Protein AF-A0A9Q1E6F0-F1 (afdb_monomer_lite)

Foldseek 3Di:
DDDDDPDDDDPDPDDDDDDPDPDDDDPDDPPPDPVVVVVVVVVVVVVCVVPVPDDPVVVCVVCLVPDEDEDAPQEPVDDCVVVVVCCVSCVPHNHDDNPHNQYPPCVVPPVVVVVVVVVVVVVVVVVVD

Organism: Synaphobranchus kaupii (NCBI:txid118154)

Radius of gyration: 24.61 Å; chains: 1; bounding box: 57×52×58 Å

Secondary structure (DSSP, 8-state):
------------------------------TT-TTHHHHHHHHHHHHHHHH--S--HHHHHHTTTT--B---TT-SSS-HHHHHHHHHH-TTS-B--S-S---TTHHHH-HHHHHHHHHHHHHHHHHH-

pLDDT: mean 71.69, std 20.22, range [27.94, 95.69]

Sequence (129 aa):
MAAFRVLVLPLVTGLRTPTVNQGGPSVALPVWNPWRPPANAMYMGSQEMVQVLGRDDSTIRQNLDKLIFYYGATDQWCPVQYYHDIKGDFPTGTSGSAGRGIGHAFVLDAGREVAAMVTEWIRDDVENA

InterPro domains:
  IPR019363 Lipid droplet-associated hydrolase [PF10230] (39-107)
  IPR019363 Lipid droplet-associated hydrolase [PTHR13390] (39-128)

Structure (mmCIF, N/CA/C/O backbone):
data_AF-A0A9Q1E6F0-F1
#
_entry.id   AF-A0A9Q1E6F0-F1
#
loop_
_atom_site.group_PDB
_atom_site.id
_atom_site.type_symbol
_atom_site.label_atom_id
_atom_site.label_alt_id
_atom_site.label_comp_id
_atom_site.label_asym_id
_atom_site.label_entity_id
_atom_site.label_seq_id
_atom_site.pdbx_PDB_ins_code
_atom_site.Cartn_x
_atom_site.Cartn_y
_atom_site.Cartn_z
_atom_site.occupancy
_atom_site.B_iso_or_equiv
_atom_site.auth_seq_id
_atom_site.auth_comp_id
_atom_site.auth_asym_id
_atom_site.auth_atom_id
_atom_site.pdbx_PDB_model_num
ATOM 1 N N . MET A 1 1 ? 38.497 35.598 -15.162 1.00 33.53 1 MET A N 1
ATOM 2 C CA . MET A 1 1 ? 39.173 34.622 -16.044 1.00 33.53 1 MET A CA 1
ATOM 3 C C . MET A 1 1 ? 38.410 33.303 -15.986 1.00 33.53 1 MET A C 1
ATOM 5 O O . MET A 1 1 ? 38.120 32.884 -14.879 1.00 33.53 1 MET A O 1
ATOM 9 N N . ALA A 1 2 ? 38.076 32.754 -17.167 1.00 30.52 2 ALA A N 1
ATOM 10 C CA . ALA A 1 2 ? 37.676 31.372 -17.521 1.00 30.52 2 ALA A CA 1
ATOM 11 C C . ALA A 1 2 ? 36.617 30.669 -16.631 1.00 30.52 2 ALA A C 1
ATOM 13 O O . ALA A 1 2 ? 36.883 30.372 -15.480 1.00 30.52 2 ALA A O 1
ATOM 14 N N . ALA A 1 3 ? 35.382 30.355 -17.044 1.00 36.03 3 ALA A N 1
ATOM 15 C CA . ALA A 1 3 ? 34.884 29.750 -18.288 1.00 36.03 3 ALA A CA 1
ATOM 16 C C . ALA A 1 3 ? 35.615 28.450 -18.670 1.00 36.03 3 ALA A C 1
ATOM 18 O O . ALA A 1 3 ? 36.435 28.442 -19.582 1.00 36.03 3 ALA A O 1
ATOM 19 N N . PHE A 1 4 ? 35.297 27.343 -17.989 1.00 27.94 4 PHE A N 1
ATOM 20 C CA . PHE A 1 4 ? 35.698 26.002 -18.423 1.00 27.94 4 PHE A CA 1
ATOM 21 C C . PHE A 1 4 ? 34.559 25.370 -19.234 1.00 27.94 4 PHE A C 1
ATOM 23 O O . PHE A 1 4 ? 33.671 24.699 -18.716 1.00 27.94 4 PHE A O 1
ATOM 30 N N . ARG A 1 5 ? 34.561 25.659 -20.539 1.00 33.91 5 ARG A N 1
ATOM 31 C CA . ARG A 1 5 ? 33.820 24.900 -21.550 1.00 33.91 5 ARG A CA 1
ATOM 32 C C . ARG A 1 5 ? 34.571 23.589 -21.779 1.00 33.91 5 ARG A C 1
ATOM 34 O O . ARG A 1 5 ? 35.649 23.608 -22.364 1.00 33.91 5 ARG A O 1
ATOM 41 N N . VAL A 1 6 ? 33.996 22.462 -21.367 1.00 35.31 6 VAL A N 1
ATOM 42 C CA . VAL A 1 6 ? 34.395 21.155 -21.904 1.00 35.31 6 VAL A CA 1
ATOM 43 C C . VAL A 1 6 ? 33.819 21.070 -23.315 1.00 35.31 6 VAL A C 1
ATOM 45 O O . VAL A 1 6 ? 32.620 20.905 -23.524 1.00 35.31 6 VAL A O 1
ATOM 48 N N . LEU A 1 7 ? 34.695 21.312 -24.282 1.00 31.56 7 LEU A N 1
ATOM 49 C CA . LEU A 1 7 ? 34.436 21.254 -25.708 1.00 31.56 7 LEU A CA 1
ATOM 50 C C . LEU A 1 7 ? 34.536 19.789 -26.154 1.00 31.56 7 LEU A C 1
ATOM 52 O O . LEU A 1 7 ? 35.628 19.293 -26.408 1.00 31.56 7 LEU A O 1
ATOM 56 N N . VAL A 1 8 ? 33.402 19.101 -26.261 1.00 33.88 8 VAL A N 1
ATOM 57 C CA . VAL A 1 8 ? 33.300 17.886 -27.081 1.00 33.88 8 VAL A CA 1
ATOM 58 C C . VAL A 1 8 ? 32.574 18.300 -28.354 1.00 33.88 8 VAL A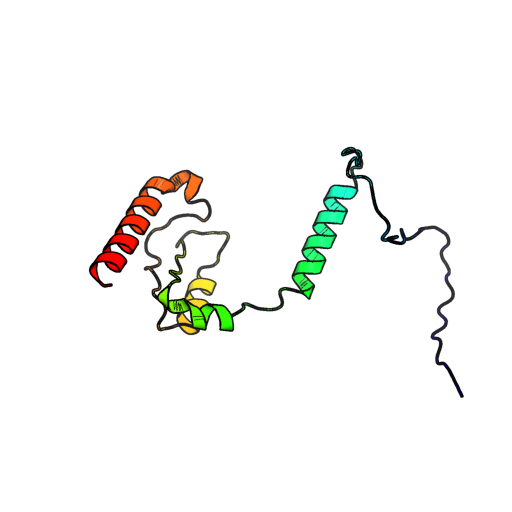 C 1
ATOM 60 O O . VAL A 1 8 ? 31.357 18.475 -28.362 1.00 33.88 8 VAL A O 1
ATOM 63 N N . LEU A 1 9 ? 33.343 18.565 -29.414 1.00 33.09 9 LEU A N 1
ATOM 64 C CA . LEU A 1 9 ? 32.784 18.800 -30.744 1.00 33.09 9 LEU A CA 1
ATOM 65 C C . LEU A 1 9 ? 32.164 17.495 -31.280 1.00 33.09 9 LEU A C 1
ATOM 67 O O . LEU A 1 9 ? 32.718 16.419 -31.046 1.00 33.09 9 LEU A O 1
ATOM 71 N N . PRO A 1 10 ? 31.037 17.574 -32.005 1.00 37.06 10 PRO A N 1
ATOM 72 C CA . PRO A 1 10 ? 30.266 16.412 -32.404 1.00 37.06 10 PRO A CA 1
ATOM 73 C C . PRO A 1 10 ? 30.831 15.816 -33.696 1.00 37.06 10 PRO A C 1
ATOM 75 O O . PRO A 1 10 ? 30.888 16.483 -34.727 1.00 37.06 10 PRO A O 1
ATOM 78 N N . LEU A 1 11 ? 31.183 14.533 -33.667 1.00 38.06 11 LEU A N 1
ATOM 79 C CA . LEU A 1 11 ? 31.268 13.712 -34.868 1.00 38.06 11 LEU A CA 1
ATOM 80 C C . LEU A 1 11 ? 30.208 12.624 -34.736 1.00 38.06 11 LEU A C 1
ATOM 82 O O . LEU A 1 11 ? 30.390 11.669 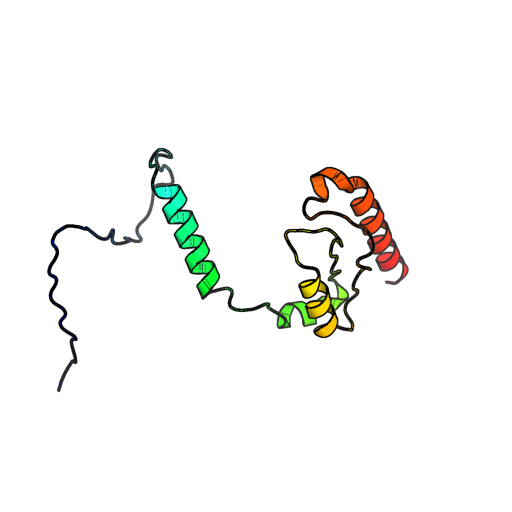-33.993 1.00 38.06 11 LEU A O 1
ATOM 86 N N . VAL A 1 12 ? 29.074 12.868 -35.389 1.00 42.00 12 VAL A N 1
ATOM 87 C CA . VAL A 1 12 ? 28.143 11.926 -36.033 1.00 42.00 12 VAL A CA 1
ATOM 88 C C . VAL A 1 12 ? 26.897 12.755 -36.347 1.00 42.00 12 VAL A C 1
ATOM 90 O O . VAL A 1 12 ? 26.015 13.009 -35.529 1.00 42.00 12 VAL A O 1
ATOM 93 N N . THR A 1 13 ? 26.881 13.259 -37.572 1.00 42.97 13 THR A N 1
ATOM 94 C CA . THR A 1 13 ? 25.700 13.755 -38.269 1.00 42.97 13 THR A CA 1
ATOM 95 C C . THR A 1 13 ? 24.667 12.632 -38.351 1.00 42.97 13 THR A C 1
ATOM 97 O O . THR A 1 13 ? 24.941 11.628 -39.003 1.00 42.97 13 THR A O 1
ATOM 100 N N . GLY A 1 14 ? 23.489 12.780 -37.729 1.00 39.12 14 GLY A N 1
ATOM 101 C CA . GLY A 1 14 ? 22.382 11.866 -38.046 1.00 39.12 14 GLY A CA 1
ATOM 102 C C . GLY A 1 14 ? 21.217 11.680 -37.075 1.00 39.12 14 GLY A C 1
ATOM 103 O O . GLY A 1 14 ? 20.269 11.016 -37.470 1.00 39.12 14 GLY A O 1
ATOM 104 N N . LEU A 1 15 ? 21.200 12.245 -35.864 1.00 36.31 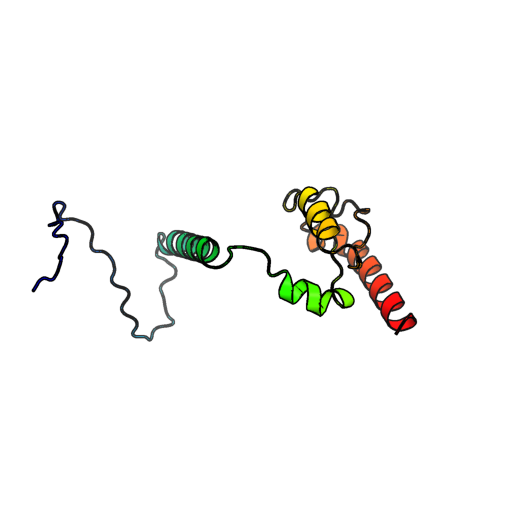15 LEU A N 1
ATOM 105 C CA . LEU A 1 15 ? 20.001 12.184 -35.013 1.00 36.31 15 LEU A CA 1
ATOM 106 C C . LEU A 1 15 ? 19.655 13.563 -34.456 1.00 36.31 15 LEU A C 1
ATOM 108 O O . LEU A 1 15 ? 20.269 14.051 -33.512 1.00 36.31 15 LEU A O 1
ATOM 112 N N . ARG A 1 16 ? 18.636 14.191 -35.053 1.00 37.81 16 ARG A N 1
ATOM 113 C CA . ARG A 1 16 ? 17.914 15.298 -34.421 1.00 37.81 16 ARG A CA 1
ATOM 114 C C . ARG A 1 16 ? 17.324 14.781 -33.110 1.00 37.81 16 ARG A C 1
ATOM 116 O O . ARG A 1 16 ? 16.379 13.998 -33.123 1.00 37.81 16 ARG A O 1
ATOM 123 N N . THR A 1 17 ? 17.862 15.242 -31.991 1.00 36.47 17 THR A N 1
ATOM 124 C CA . THR A 1 17 ? 17.165 15.223 -30.708 1.00 36.47 17 THR A CA 1
ATOM 125 C C . THR A 1 17 ? 15.908 16.091 -30.836 1.00 36.47 17 THR A C 1
ATOM 127 O O . THR A 1 17 ? 16.000 17.228 -31.310 1.00 36.47 17 THR A O 1
ATOM 130 N N . PRO A 1 18 ? 14.709 15.603 -30.475 1.00 40.47 18 PRO A N 1
ATOM 131 C CA . PRO A 1 18 ? 13.557 16.479 -30.405 1.00 40.47 18 PRO A CA 1
ATOM 132 C C . PRO A 1 18 ? 13.721 17.361 -29.165 1.00 40.47 18 PRO A C 1
ATOM 134 O O . PRO A 1 18 ? 13.615 16.905 -28.030 1.00 40.47 18 PRO A O 1
ATOM 137 N N . THR A 1 19 ? 14.001 18.642 -29.387 1.00 39.88 19 THR A N 1
ATOM 138 C CA . THR A 1 19 ? 13.807 19.688 -28.385 1.00 39.88 19 THR A CA 1
ATOM 139 C C . THR A 1 19 ? 12.334 19.704 -27.979 1.00 39.88 19 THR A C 1
ATOM 141 O O . THR A 1 19 ? 11.470 19.996 -28.810 1.00 39.88 19 THR A O 1
ATOM 144 N N . VAL A 1 20 ? 12.038 19.396 -26.715 1.00 41.41 20 VAL A N 1
ATOM 145 C CA . VAL A 1 20 ? 10.733 19.679 -26.103 1.00 41.41 20 VAL A CA 1
ATOM 146 C C . VAL A 1 20 ? 10.576 21.199 -26.057 1.00 41.41 20 VAL A C 1
ATOM 148 O O . VAL A 1 20 ? 11.207 21.873 -25.248 1.00 41.41 20 VAL A O 1
ATOM 151 N N . ASN A 1 21 ? 9.772 21.744 -26.968 1.00 39.56 21 ASN A N 1
ATOM 152 C CA . ASN A 1 21 ? 9.303 23.122 -26.900 1.00 39.56 21 ASN A CA 1
ATOM 153 C C . ASN A 1 21 ? 7.976 23.123 -26.126 1.00 39.56 21 ASN A C 1
ATOM 155 O O . ASN A 1 21 ? 6.977 22.579 -26.599 1.00 39.56 21 ASN A O 1
ATOM 159 N N . GLN A 1 22 ? 7.998 23.669 -24.910 1.00 45.88 22 GLN A N 1
ATOM 160 C CA . GLN A 1 22 ? 6.843 23.822 -24.023 1.00 45.88 22 GLN A CA 1
ATOM 161 C C . GLN A 1 22 ? 5.976 25.016 -24.454 1.00 45.88 22 GLN A C 1
ATOM 163 O O . GLN A 1 22 ? 5.953 26.057 -23.804 1.00 45.88 22 GLN A O 1
ATOM 168 N N . GLY A 1 23 ? 5.245 24.860 -25.556 1.00 38.72 23 GLY A N 1
ATOM 169 C CA . GLY A 1 23 ? 4.189 25.784 -25.969 1.00 38.72 23 GLY A CA 1
ATOM 170 C C . GLY A 1 23 ? 3.002 25.001 -26.518 1.00 38.72 23 GLY A C 1
ATOM 171 O O . GLY A 1 23 ? 3.091 24.444 -27.609 1.00 38.72 23 GLY A O 1
ATOM 172 N N . GLY A 1 24 ? 1.910 24.905 -25.751 1.00 36.91 24 GLY A N 1
ATOM 173 C CA . GLY A 1 24 ? 0.640 24.327 -26.225 1.00 36.91 24 GLY A CA 1
ATOM 174 C C . GLY A 1 24 ? -0.041 25.203 -27.295 1.00 36.91 24 GLY A C 1
ATOM 175 O O . GLY A 1 24 ? 0.482 26.274 -27.602 1.00 36.91 24 GLY A O 1
ATOM 176 N N . PRO A 1 25 ? -1.219 24.828 -27.842 1.00 52.62 25 PRO A N 1
ATOM 177 C CA . PRO A 1 25 ? -2.078 23.687 -27.511 1.00 52.62 25 PRO A CA 1
ATOM 178 C C . PRO A 1 25 ? -2.311 22.733 -28.707 1.00 52.62 25 PRO A C 1
ATOM 180 O O . PRO A 1 25 ? -2.389 23.163 -29.850 1.00 52.62 25 PRO A O 1
ATOM 183 N N . SER A 1 26 ? -2.508 21.436 -28.453 1.00 42.91 26 SER A N 1
ATOM 184 C CA . SER A 1 26 ? -3.437 20.602 -29.239 1.00 42.91 26 SER A CA 1
ATOM 185 C C . SER A 1 26 ? -3.599 19.241 -28.566 1.00 42.91 26 SER A C 1
ATOM 187 O O . SER A 1 26 ? -2.720 18.384 -28.612 1.00 42.91 26 SER A O 1
ATOM 189 N N . VAL A 1 27 ? -4.759 19.051 -27.946 1.00 47.94 27 VAL A N 1
ATOM 190 C CA . VAL A 1 27 ? -5.248 17.788 -27.371 1.00 47.94 27 VAL A CA 1
ATOM 191 C C . VAL A 1 27 ? -5.788 16.828 -28.446 1.00 47.94 27 VAL A C 1
ATOM 193 O O . VAL A 1 27 ? -6.481 15.868 -28.134 1.00 47.94 27 VAL A O 1
ATOM 196 N N . ALA A 1 28 ? -5.450 17.040 -29.719 1.00 53.72 28 ALA A N 1
ATOM 197 C CA . ALA A 1 28 ? -5.762 16.123 -30.809 1.00 53.72 28 ALA A CA 1
ATOM 198 C C . ALA A 1 28 ? -4.457 15.544 -31.372 1.00 53.72 28 ALA A C 1
ATOM 200 O O . ALA A 1 28 ? -3.897 16.050 -32.343 1.00 53.72 28 ALA A O 1
ATOM 201 N N . LEU A 1 29 ? -3.930 14.501 -30.726 1.00 57.00 29 LEU A N 1
ATOM 202 C CA . LEU A 1 29 ? -2.737 13.795 -31.195 1.00 57.00 29 LEU A CA 1
ATOM 203 C C . LEU A 1 29 ? -3.149 12.523 -31.950 1.00 57.00 29 LEU A C 1
ATOM 205 O O . LEU A 1 29 ? -3.943 11.742 -31.423 1.00 57.00 29 LEU A O 1
ATOM 209 N N . PRO A 1 30 ? -2.613 12.267 -33.159 1.00 56.53 30 PRO A N 1
ATOM 210 C CA . PRO A 1 30 ? -2.900 11.041 -33.884 1.00 56.53 30 PRO A CA 1
ATOM 211 C C . PRO A 1 30 ? -2.311 9.863 -33.104 1.00 56.53 30 PRO A C 1
ATOM 213 O O . PRO A 1 30 ? -1.095 9.720 -32.977 1.00 56.53 30 PRO A O 1
ATOM 216 N N . VAL A 1 31 ? -3.197 9.007 -32.598 1.00 59.62 31 VAL A N 1
ATOM 217 C CA . VAL A 1 31 ? -2.921 7.777 -31.829 1.00 59.62 31 VAL A CA 1
ATOM 218 C C . VAL A 1 31 ? -2.034 6.761 -32.590 1.00 59.62 31 VAL A C 1
ATOM 220 O O . VAL A 1 31 ? -1.591 5.768 -32.029 1.00 59.62 31 VAL A O 1
ATOM 223 N N . TRP A 1 32 ? -1.697 7.026 -33.854 1.00 62.03 32 TRP A N 1
ATOM 224 C CA . TRP A 1 32 ? -1.090 6.087 -34.801 1.00 62.03 32 TRP A CA 1
ATOM 225 C C . TRP A 1 32 ? 0.453 6.064 -34.875 1.00 62.03 32 TRP A C 1
ATOM 227 O O . TRP A 1 32 ? 0.987 5.374 -35.740 1.00 62.03 32 TRP A O 1
ATOM 237 N N . ASN A 1 33 ? 1.207 6.775 -34.019 1.00 74.50 33 ASN A N 1
ATOM 238 C CA . ASN A 1 33 ? 2.678 6.639 -34.014 1.00 74.50 33 ASN A CA 1
ATOM 239 C C . ASN A 1 33 ? 3.126 5.442 -33.144 1.00 74.50 33 ASN A C 1
ATOM 241 O O . ASN A 1 33 ? 3.041 5.549 -31.915 1.00 74.50 33 ASN A O 1
ATOM 245 N N . PRO A 1 34 ? 3.682 4.361 -33.728 1.00 72.00 34 PRO A N 1
ATOM 246 C CA . PRO A 1 34 ? 4.042 3.144 -32.993 1.00 72.00 34 PRO A CA 1
ATOM 247 C C . PRO A 1 34 ? 5.143 3.349 -31.939 1.00 72.00 34 PRO A C 1
ATOM 249 O O . PRO A 1 34 ? 5.251 2.560 -31.006 1.00 72.00 34 PRO A O 1
ATOM 252 N N . TRP A 1 35 ? 5.937 4.421 -32.035 1.00 76.88 35 TRP A N 1
ATOM 253 C CA . TRP A 1 35 ? 7.055 4.679 -31.117 1.00 76.88 35 TRP A CA 1
ATOM 254 C C . TRP A 1 35 ? 6.680 5.495 -29.874 1.00 76.88 35 TRP A C 1
ATOM 256 O O . TRP A 1 35 ? 7.463 5.563 -28.926 1.00 76.88 35 TRP A O 1
ATOM 266 N N . ARG A 1 36 ? 5.493 6.120 -29.844 1.00 77.19 36 ARG A N 1
ATOM 267 C CA . ARG A 1 36 ? 5.067 6.952 -28.704 1.00 77.19 36 ARG A CA 1
ATOM 268 C C . ARG A 1 36 ? 4.761 6.143 -27.438 1.00 77.19 36 ARG A C 1
ATOM 270 O O . ARG A 1 36 ? 5.237 6.563 -26.386 1.00 77.19 36 ARG A O 1
ATOM 277 N N . PRO A 1 37 ? 4.026 5.015 -27.485 1.00 86.19 37 PRO A N 1
ATOM 278 C CA . PRO A 1 37 ? 3.728 4.260 -26.269 1.00 86.19 37 PRO A CA 1
ATOM 279 C C . PRO A 1 37 ? 4.986 3.728 -25.559 1.00 86.19 37 PRO A C 1
ATOM 281 O O . PRO A 1 37 ? 5.109 3.972 -24.358 1.00 86.19 37 PRO A O 1
ATOM 284 N N . PRO A 1 38 ? 5.974 3.121 -26.256 1.00 86.44 38 PRO A N 1
ATOM 285 C CA . PRO A 1 38 ? 7.220 2.703 -25.614 1.00 86.44 38 PRO A CA 1
ATOM 286 C C . PRO A 1 38 ? 8.017 3.876 -25.036 1.00 86.44 38 PRO A C 1
ATOM 288 O O . PRO A 1 38 ? 8.503 3.787 -23.914 1.00 86.44 38 PRO A O 1
ATOM 291 N N . ALA A 1 39 ? 8.123 4.996 -25.761 1.00 89.12 39 ALA A N 1
ATOM 292 C CA . ALA A 1 39 ? 8.852 6.170 -25.281 1.00 89.12 39 ALA A CA 1
ATOM 293 C C . ALA A 1 39 ? 8.208 6.783 -24.026 1.00 89.12 39 ALA A C 1
ATOM 295 O O . ALA A 1 39 ? 8.914 7.136 -23.085 1.00 89.12 39 ALA A O 1
ATOM 296 N N . ASN A 1 40 ? 6.875 6.861 -23.983 1.00 93.00 40 ASN A N 1
ATOM 297 C CA . ASN A 1 40 ? 6.146 7.342 -22.812 1.00 93.00 40 ASN A CA 1
ATOM 298 C C . ASN A 1 40 ? 6.308 6.391 -21.618 1.00 93.00 40 ASN A C 1
ATOM 300 O O . ASN A 1 40 ? 6.529 6.860 -20.506 1.00 93.00 40 ASN A O 1
ATOM 304 N N . ALA A 1 41 ? 6.242 5.074 -21.838 1.00 92.94 41 ALA A N 1
ATOM 305 C CA . ALA A 1 41 ? 6.453 4.080 -20.785 1.00 92.94 41 ALA A CA 1
ATOM 306 C C . ALA A 1 41 ? 7.870 4.165 -20.196 1.00 92.94 41 ALA A C 1
ATOM 308 O O . ALA A 1 41 ? 8.028 4.231 -18.980 1.00 92.94 41 ALA A O 1
ATOM 309 N N . MET A 1 42 ? 8.893 4.255 -21.054 1.00 94.31 42 MET A N 1
ATOM 310 C CA . MET A 1 42 ? 10.285 4.431 -20.626 1.00 94.31 42 MET A CA 1
ATOM 311 C C . MET A 1 42 ? 10.488 5.751 -19.883 1.00 94.31 42 MET A C 1
ATOM 313 O O . MET A 1 42 ? 11.193 5.793 -18.879 1.00 94.31 42 MET A O 1
ATOM 317 N N . TYR A 1 43 ? 9.844 6.828 -20.341 1.00 94.00 43 TYR A N 1
ATOM 318 C CA . TYR A 1 43 ? 9.890 8.108 -19.648 1.00 94.00 43 TYR A CA 1
ATOM 319 C C . TYR A 1 43 ? 9.262 8.015 -18.251 1.00 94.00 43 TYR A C 1
ATOM 321 O O . TYR A 1 43 ? 9.913 8.406 -17.287 1.00 94.00 43 TYR A O 1
ATOM 329 N N . MET A 1 44 ? 8.062 7.441 -18.114 1.00 94.94 44 MET A N 1
ATOM 330 C CA . MET A 1 44 ? 7.412 7.261 -16.808 1.00 94.94 44 MET A CA 1
ATOM 331 C C . MET A 1 44 ? 8.258 6.402 -15.860 1.00 94.94 44 MET A C 1
ATOM 333 O O . MET A 1 44 ? 8.514 6.835 -14.741 1.00 94.94 44 MET A O 1
ATOM 337 N N . GLY A 1 45 ? 8.784 5.265 -16.330 1.00 93.31 45 GLY A N 1
ATOM 338 C CA . GLY A 1 45 ? 9.685 4.429 -15.529 1.00 93.31 45 GLY A CA 1
ATOM 339 C C . GLY A 1 45 ? 10.966 5.163 -15.119 1.00 93.31 45 GLY A C 1
ATOM 340 O O . GLY A 1 45 ? 11.406 5.058 -13.978 1.00 93.31 45 GLY A O 1
ATOM 341 N N . SER A 1 46 ? 11.539 5.983 -16.010 1.00 93.44 46 SER A N 1
ATOM 342 C CA . SER A 1 46 ? 12.717 6.795 -15.673 1.00 93.44 46 SER A CA 1
ATOM 343 C C . SER A 1 46 ? 12.421 7.859 -14.614 1.00 93.44 46 SER A C 1
ATOM 345 O O . SER A 1 46 ? 13.279 8.150 -13.786 1.00 93.44 46 SER A O 1
ATOM 347 N N . GLN A 1 47 ? 11.220 8.445 -14.630 1.00 95.69 47 GLN A N 1
ATOM 348 C CA . GLN A 1 47 ? 10.815 9.427 -13.628 1.00 95.69 47 GLN A CA 1
ATOM 349 C C . GLN A 1 47 ? 10.579 8.765 -12.272 1.00 95.69 47 GLN A C 1
ATOM 351 O O . GLN A 1 47 ? 11.038 9.296 -11.264 1.00 95.69 47 GLN A O 1
ATOM 356 N N . GLU A 1 48 ? 9.942 7.595 -12.243 1.00 93.06 48 GLU A N 1
ATOM 357 C CA . GLU A 1 48 ? 9.747 6.815 -11.018 1.00 93.06 48 GLU A CA 1
ATOM 358 C C . GLU A 1 48 ? 11.087 6.494 -10.341 1.00 93.06 48 GLU A C 1
ATOM 360 O O . GLU A 1 48 ? 11.249 6.780 -9.160 1.00 93.06 48 GLU A O 1
ATOM 365 N N . MET A 1 49 ? 12.090 6.035 -11.099 1.00 92.81 49 MET A N 1
ATOM 366 C CA . MET A 1 49 ? 13.430 5.728 -10.568 1.00 92.81 49 MET A CA 1
ATOM 367 C C . MET A 1 49 ? 14.178 6.940 -9.987 1.00 92.81 49 MET A C 1
ATOM 369 O O . MET A 1 49 ? 15.117 6.763 -9.214 1.00 92.81 49 MET A O 1
ATOM 373 N N . VAL A 1 50 ? 13.804 8.167 -10.365 1.00 93.12 50 VAL A N 1
ATOM 374 C CA . VAL A 1 50 ? 14.411 9.406 -9.846 1.00 93.12 50 VAL A CA 1
ATOM 375 C C . VAL A 1 50 ? 13.627 9.961 -8.657 1.00 93.12 50 VAL A C 1
ATOM 377 O O . VAL A 1 50 ? 14.218 10.548 -7.754 1.00 93.12 50 VAL A O 1
ATOM 380 N N . GLN A 1 51 ? 12.303 9.812 -8.666 1.00 90.81 51 GLN A N 1
ATOM 381 C CA . GLN A 1 51 ? 11.415 10.455 -7.697 1.00 90.81 51 GLN A CA 1
ATOM 382 C C . GLN A 1 51 ? 11.058 9.535 -6.522 1.00 90.81 51 GLN A C 1
ATOM 384 O O . GLN A 1 51 ? 10.929 10.008 -5.395 1.00 90.81 51 GLN A O 1
ATOM 389 N N . VAL A 1 52 ? 10.933 8.228 -6.757 1.00 89.12 52 VAL A N 1
ATOM 390 C CA . VAL A 1 52 ? 10.518 7.230 -5.763 1.00 89.12 52 VAL A CA 1
ATOM 391 C C . VAL A 1 52 ? 11.752 6.484 -5.261 1.00 89.12 52 VAL A C 1
ATOM 393 O O . VAL A 1 52 ? 12.043 5.358 -5.651 1.00 89.12 52 VAL A O 1
ATOM 396 N N . LEU A 1 53 ? 12.525 7.155 -4.405 1.00 89.88 53 LEU A N 1
ATOM 397 C CA . LEU A 1 53 ? 13.783 6.618 -3.865 1.00 89.88 53 LEU A CA 1
ATOM 398 C C . LEU A 1 53 ? 13.589 5.758 -2.611 1.00 89.88 53 LEU A C 1
ATOM 400 O O . LEU A 1 53 ? 14.500 5.046 -2.195 1.00 89.88 53 LEU A O 1
ATOM 404 N N . GLY A 1 54 ? 12.417 5.839 -1.988 1.00 89.62 54 GLY A N 1
ATOM 405 C CA . GLY A 1 54 ? 12.108 5.112 -0.770 1.00 89.62 54 GLY A CA 1
ATOM 406 C C . GLY A 1 54 ? 10.647 5.260 -0.380 1.00 89.62 54 GLY A C 1
ATOM 407 O O . GLY A 1 54 ? 9.915 6.092 -0.918 1.00 89.62 54 GLY A O 1
ATOM 408 N N . ARG A 1 55 ? 10.232 4.428 0.571 1.00 89.81 55 ARG A N 1
ATOM 409 C CA . ARG A 1 55 ? 8.893 4.467 1.154 1.00 89.81 55 ARG A CA 1
ATOM 410 C C . ARG A 1 55 ? 8.760 5.696 2.055 1.00 89.81 55 ARG A C 1
ATOM 412 O O . ARG A 1 55 ? 9.652 5.981 2.853 1.00 89.81 55 ARG A O 1
ATOM 419 N N . ASP A 1 56 ? 7.640 6.408 1.953 1.00 90.69 56 ASP A N 1
ATOM 420 C CA . ASP A 1 56 ? 7.342 7.529 2.847 1.00 90.69 56 ASP A CA 1
ATOM 421 C C . ASP A 1 56 ? 6.851 7.026 4.209 1.00 90.69 56 ASP A C 1
ATOM 423 O O . ASP A 1 56 ? 5.661 7.004 4.530 1.00 90.69 56 ASP A O 1
ATOM 427 N N . ASP A 1 57 ? 7.809 6.622 5.033 1.00 91.31 57 ASP A N 1
ATOM 428 C CA . ASP A 1 57 ? 7.525 6.173 6.386 1.00 91.31 57 ASP A CA 1
ATOM 429 C C . ASP A 1 57 ? 6.925 7.276 7.266 1.00 91.31 57 ASP A C 1
ATOM 431 O O . ASP A 1 57 ? 6.252 6.977 8.250 1.00 91.31 57 ASP A O 1
ATOM 435 N N . SER A 1 58 ? 7.192 8.551 6.971 1.00 91.75 58 SER A N 1
ATOM 436 C CA . SER A 1 58 ? 6.749 9.659 7.819 1.00 91.75 58 SER A CA 1
ATOM 437 C C . SER A 1 58 ? 5.228 9.804 7.791 1.00 91.75 58 SER A C 1
ATOM 439 O O . SER A 1 58 ? 4.600 9.887 8.848 1.00 91.75 58 SER A O 1
ATOM 441 N N . THR A 1 59 ? 4.640 9.725 6.597 1.00 91.62 59 THR A N 1
ATOM 442 C CA . THR A 1 59 ? 3.191 9.749 6.389 1.00 91.62 59 THR A CA 1
ATOM 443 C C . THR A 1 59 ? 2.531 8.488 6.931 1.00 91.62 59 THR A C 1
ATOM 445 O O . THR A 1 59 ? 1.468 8.579 7.550 1.00 91.62 59 THR A O 1
ATOM 448 N N . ILE A 1 60 ? 3.175 7.326 6.762 1.00 90.50 60 ILE A N 1
ATOM 449 C CA . ILE A 1 60 ? 2.683 6.062 7.321 1.00 90.50 60 ILE A CA 1
ATOM 450 C C . ILE A 1 60 ? 2.576 6.176 8.842 1.00 90.50 60 ILE A C 1
ATOM 452 O O . ILE A 1 60 ? 1.489 5.977 9.371 1.00 90.50 60 ILE A O 1
ATOM 456 N N . ARG A 1 61 ? 3.651 6.582 9.540 1.00 89.25 61 ARG A N 1
ATOM 457 C CA . ARG A 1 61 ? 3.660 6.732 11.012 1.00 89.25 61 ARG A CA 1
ATOM 458 C C . ARG A 1 61 ? 2.554 7.648 11.521 1.00 89.25 61 ARG A C 1
ATOM 460 O O . ARG A 1 61 ? 1.946 7.344 12.539 1.00 89.25 61 ARG A O 1
ATOM 467 N N . GLN A 1 62 ? 2.301 8.752 10.821 1.00 91.94 62 GLN A N 1
ATOM 468 C CA . GLN A 1 62 ? 1.291 9.740 11.211 1.00 91.94 62 GLN A CA 1
ATOM 469 C C . GLN A 1 62 ? -0.151 9.237 11.083 1.00 91.94 62 GLN A C 1
ATOM 471 O O . GLN A 1 62 ? -1.038 9.832 11.684 1.00 91.94 62 GLN A O 1
ATOM 476 N N . ASN A 1 63 ? -0.385 8.187 10.293 1.00 90.44 63 ASN A N 1
ATOM 477 C CA . ASN A 1 63 ? -1.721 7.669 10.000 1.00 90.44 63 ASN A CA 1
ATOM 478 C C . ASN A 1 63 ? -1.836 6.165 10.289 1.00 90.44 63 ASN A C 1
ATOM 480 O O . ASN A 1 63 ? -2.710 5.504 9.733 1.00 90.44 63 ASN A O 1
ATOM 484 N N . LEU A 1 64 ? -0.948 5.599 11.118 1.00 87.25 64 LEU A N 1
ATOM 485 C CA . LEU A 1 64 ? -0.953 4.162 11.432 1.00 87.25 64 LEU A CA 1
ATOM 486 C C . LEU A 1 64 ? -2.275 3.691 12.045 1.00 87.25 64 LEU A C 1
ATOM 488 O O . LEU A 1 64 ? -2.636 2.534 11.875 1.00 87.25 64 LEU A O 1
ATOM 492 N N . ASP A 1 65 ? -2.989 4.583 12.724 1.00 84.31 65 ASP A N 1
ATOM 493 C CA . ASP A 1 65 ? -4.318 4.359 13.291 1.00 84.31 65 ASP A CA 1
ATOM 494 C C . ASP A 1 65 ? -5.396 4.095 12.226 1.00 84.31 65 ASP A C 1
ATOM 496 O O . ASP A 1 65 ? -6.386 3.435 12.511 1.00 84.31 65 ASP A O 1
ATOM 500 N N . LYS A 1 66 ? -5.196 4.564 10.988 1.00 84.75 66 LYS A N 1
ATOM 501 C CA . LYS A 1 66 ? -6.172 4.466 9.883 1.00 84.75 66 LYS A CA 1
ATOM 502 C C . LYS A 1 66 ? -5.793 3.435 8.827 1.00 84.75 66 LYS A C 1
ATOM 504 O O . LYS A 1 66 ? -6.546 3.213 7.879 1.00 84.75 66 LYS A O 1
ATOM 509 N N . LEU A 1 67 ? -4.593 2.868 8.924 1.00 87.00 67 LEU A N 1
ATOM 510 C CA . LEU A 1 67 ? -4.027 1.994 7.905 1.00 87.00 67 LEU A CA 1
ATOM 511 C C . LEU A 1 67 ? -4.055 0.543 8.377 1.00 87.00 67 LEU A C 1
ATOM 513 O O . LEU A 1 67 ? -3.466 0.193 9.397 1.00 87.00 67 LEU A O 1
ATOM 517 N N . ILE A 1 68 ? -4.675 -0.318 7.572 1.00 83.19 68 ILE A N 1
ATOM 518 C CA . ILE A 1 68 ? -4.615 -1.771 7.736 1.00 83.19 68 ILE A CA 1
ATOM 519 C C . ILE A 1 68 ? -3.779 -2.329 6.590 1.00 83.19 68 ILE A C 1
ATOM 521 O O . ILE A 1 68 ? -4.159 -2.242 5.421 1.00 83.19 68 ILE A O 1
ATOM 525 N N . PHE A 1 69 ? -2.630 -2.913 6.925 1.00 83.88 69 PHE A N 1
ATOM 526 C CA . PHE A 1 69 ? -1.768 -3.559 5.941 1.00 83.88 69 PHE A CA 1
ATOM 527 C C . PHE A 1 69 ? -2.131 -5.038 5.820 1.00 83.88 69 PHE A C 1
ATOM 529 O O . PHE A 1 69 ? -1.878 -5.823 6.736 1.00 83.88 69 PHE A O 1
ATOM 536 N N . TYR A 1 70 ? -2.709 -5.414 4.680 1.00 80.75 70 TYR A N 1
ATOM 537 C CA . TYR A 1 70 ? -3.067 -6.792 4.360 1.00 80.75 70 TYR A CA 1
ATOM 538 C C . TYR A 1 70 ? -2.170 -7.340 3.248 1.00 80.75 70 TYR A C 1
ATOM 540 O O . TYR A 1 70 ? -2.035 -6.722 2.194 1.00 80.75 70 TYR A O 1
ATOM 548 N N . TYR A 1 71 ? -1.587 -8.516 3.484 1.00 78.94 71 TYR A N 1
ATOM 549 C CA . TYR A 1 71 ? -0.723 -9.211 2.531 1.00 78.94 71 TYR A CA 1
ATOM 550 C C . TYR A 1 71 ? -1.245 -10.621 2.276 1.00 78.94 71 TYR A C 1
ATOM 552 O O . TYR A 1 71 ? -1.549 -11.364 3.214 1.00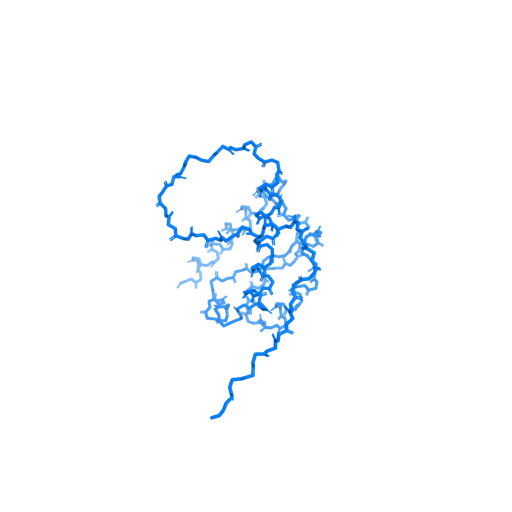 78.94 71 TYR A O 1
ATOM 560 N N . GLY A 1 72 ? -1.320 -10.993 1.000 1.00 74.75 72 GLY A N 1
ATOM 561 C CA . GLY A 1 72 ? -1.685 -12.338 0.575 1.00 74.75 72 GLY A CA 1
ATOM 562 C C . GLY A 1 72 ? -0.525 -13.315 0.741 1.00 74.75 72 GLY A C 1
ATOM 563 O O . GLY A 1 72 ? 0.586 -13.046 0.292 1.00 74.75 72 GLY A O 1
ATOM 564 N N . ALA A 1 73 ? -0.775 -14.486 1.333 1.00 74.19 73 ALA A N 1
ATOM 565 C CA . ALA A 1 73 ? 0.262 -15.509 1.518 1.00 74.19 73 ALA A CA 1
ATOM 566 C C . ALA A 1 73 ? 0.804 -16.089 0.193 1.00 74.19 73 ALA A C 1
ATOM 568 O O . ALA A 1 73 ? 1.916 -16.609 0.148 1.00 74.19 73 ALA A O 1
ATOM 569 N N . THR A 1 74 ? 0.013 -16.016 -0.880 1.00 72.94 74 THR A N 1
ATOM 570 C CA . THR A 1 74 ? 0.323 -16.559 -2.213 1.00 72.94 74 THR A CA 1
ATOM 571 C C . THR A 1 74 ? 0.414 -15.469 -3.282 1.00 72.94 74 THR A C 1
ATOM 573 O O . THR A 1 74 ? 0.327 -15.763 -4.475 1.00 72.94 74 THR A O 1
ATOM 576 N N . ASP A 1 75 ? 0.555 -14.205 -2.876 1.00 74.44 75 ASP A N 1
ATOM 577 C CA . ASP A 1 75 ? 0.727 -13.094 -3.805 1.00 74.44 75 ASP A CA 1
ATOM 578 C C . ASP A 1 75 ? 2.115 -13.182 -4.475 1.00 74.44 75 ASP A C 1
ATOM 580 O O . ASP A 1 75 ? 3.152 -13.133 -3.818 1.00 74.44 75 ASP A O 1
ATOM 584 N N . GLN A 1 76 ? 2.142 -13.355 -5.800 1.00 74.31 76 GLN A N 1
ATOM 585 C CA . GLN A 1 76 ? 3.388 -13.415 -6.576 1.00 74.31 76 GLN A CA 1
ATOM 586 C C . GLN A 1 76 ? 3.922 -12.031 -6.976 1.00 74.31 76 GLN A C 1
ATOM 588 O O . GLN A 1 76 ? 5.021 -11.934 -7.516 1.00 74.31 76 GLN A O 1
ATOM 593 N N . TRP A 1 77 ? 3.146 -10.972 -6.754 1.00 79.12 77 TRP A N 1
ATOM 594 C CA . TRP A 1 77 ? 3.500 -9.590 -7.074 1.00 79.12 77 TRP A CA 1
ATOM 595 C C . TRP A 1 77 ? 4.124 -8.892 -5.866 1.00 79.12 77 TRP A C 1
ATOM 597 O O . TRP A 1 77 ? 4.982 -8.027 -6.032 1.00 79.12 77 TRP A O 1
ATOM 607 N N . CYS A 1 78 ? 3.735 -9.296 -4.655 1.00 77.44 78 CYS A N 1
ATOM 608 C CA . CYS A 1 78 ? 4.280 -8.785 -3.405 1.00 77.44 78 CYS A CA 1
ATOM 609 C C . CYS A 1 78 ? 4.926 -9.920 -2.592 1.00 77.44 78 CYS A C 1
ATOM 611 O O . CYS A 1 78 ? 4.213 -10.719 -1.983 1.00 77.44 78 CYS A O 1
ATOM 613 N N . PRO A 1 79 ? 6.269 -10.014 -2.553 1.00 80.69 79 PRO A N 1
ATOM 614 C CA . PRO A 1 79 ? 6.960 -10.994 -1.728 1.00 80.69 79 PRO A CA 1
ATOM 615 C C . PRO A 1 79 ? 6.582 -10.869 -0.249 1.00 80.69 79 PRO A C 1
ATOM 617 O O . PRO A 1 79 ? 6.525 -9.768 0.300 1.00 80.69 79 PRO A O 1
ATOM 620 N N . VAL A 1 80 ? 6.454 -12.009 0.438 1.00 80.62 80 VAL A N 1
ATOM 621 C CA . VAL A 1 80 ? 6.163 -12.061 1.885 1.00 80.62 80 VAL A CA 1
ATOM 622 C C . VAL A 1 80 ? 7.183 -11.293 2.737 1.00 80.62 80 VAL A C 1
ATOM 624 O O . VAL A 1 80 ? 6.874 -10.855 3.841 1.00 80.62 80 VAL A O 1
ATOM 627 N N . GLN A 1 81 ? 8.394 -11.075 2.219 1.00 83.81 81 GLN A N 1
ATOM 628 C CA . GLN A 1 81 ? 9.418 -10.282 2.894 1.00 83.81 81 GLN A CA 1
ATOM 629 C C . GLN A 1 81 ? 8.935 -8.859 3.214 1.00 83.81 81 GLN A C 1
ATOM 631 O O . GLN A 1 81 ? 9.178 -8.381 4.315 1.00 83.81 81 GLN A O 1
ATOM 636 N N . TYR A 1 82 ? 8.162 -8.219 2.331 1.00 84.19 82 TYR A N 1
ATOM 637 C CA . TYR A 1 82 ? 7.680 -6.852 2.564 1.00 84.19 82 TYR A CA 1
ATOM 638 C C . TYR A 1 82 ? 6.681 -6.754 3.715 1.00 84.19 82 TYR A C 1
ATOM 640 O O . TYR A 1 82 ? 6.648 -5.744 4.419 1.00 84.19 82 TYR A O 1
ATOM 648 N N . TYR A 1 83 ? 5.916 -7.819 3.965 1.00 83.62 83 TYR A N 1
ATOM 649 C CA . TYR A 1 83 ? 5.102 -7.916 5.172 1.00 83.62 83 TYR A CA 1
ATOM 650 C C . TYR A 1 83 ? 5.978 -7.916 6.429 1.00 83.62 83 TYR A C 1
ATOM 652 O O . TYR A 1 83 ? 5.681 -7.201 7.386 1.00 83.62 83 TYR A O 1
ATOM 660 N N . HIS A 1 84 ? 7.066 -8.692 6.428 1.00 84.25 84 HIS A N 1
ATOM 661 C CA . HIS A 1 84 ? 7.995 -8.738 7.555 1.00 84.25 84 HIS A CA 1
ATOM 662 C C . HIS A 1 84 ? 8.704 -7.400 7.771 1.00 84.25 84 HIS A C 1
ATOM 664 O O . HIS A 1 84 ? 8.815 -6.970 8.917 1.00 84.25 84 HIS A O 1
ATOM 670 N N . ASP A 1 85 ? 9.105 -6.727 6.694 1.00 88.12 85 ASP A N 1
ATOM 671 C CA . ASP A 1 85 ? 9.765 -5.423 6.755 1.00 88.12 85 ASP A CA 1
ATOM 672 C C . ASP A 1 85 ? 8.822 -4.368 7.361 1.00 88.12 85 ASP A C 1
ATOM 674 O O . ASP A 1 85 ? 9.156 -3.726 8.352 1.00 88.12 85 ASP A O 1
ATOM 678 N N . ILE A 1 86 ? 7.582 -4.268 6.864 1.00 86.94 86 ILE A N 1
ATOM 679 C CA . ILE A 1 86 ? 6.554 -3.357 7.405 1.00 86.94 86 ILE A CA 1
ATOM 680 C C . ILE A 1 86 ? 6.232 -3.669 8.867 1.00 86.94 86 ILE A C 1
ATOM 682 O O . ILE A 1 86 ? 6.084 -2.755 9.676 1.00 86.94 86 ILE A O 1
ATOM 686 N N . LYS A 1 87 ? 6.138 -4.952 9.223 1.00 83.94 87 LYS A N 1
ATOM 687 C CA . LYS A 1 87 ? 5.878 -5.373 10.602 1.00 83.94 87 LYS A CA 1
ATOM 688 C C . LYS A 1 87 ? 7.040 -5.036 11.541 1.00 83.94 87 LYS A C 1
ATOM 690 O O . LYS A 1 87 ? 6.800 -4.729 12.706 1.00 83.94 87 LYS A O 1
ATOM 695 N N . GLY A 1 88 ? 8.277 -5.105 11.049 1.00 85.44 88 GLY A N 1
ATOM 696 C CA . GLY A 1 88 ? 9.468 -4.688 11.786 1.00 85.44 88 GLY A CA 1
ATOM 697 C C . GLY A 1 88 ? 9.525 -3.175 11.987 1.00 85.44 88 GLY A C 1
ATOM 698 O O . GLY A 1 88 ? 9.794 -2.714 13.095 1.00 85.44 88 GLY A O 1
ATOM 699 N N . ASP A 1 89 ? 9.212 -2.412 10.941 1.00 86.44 89 ASP A N 1
ATOM 700 C CA . ASP A 1 89 ? 9.271 -0.948 10.960 1.00 86.44 89 ASP A CA 1
ATOM 701 C C . ASP A 1 89 ? 8.116 -0.310 11.753 1.00 86.44 89 ASP A C 1
ATOM 703 O O . ASP A 1 89 ? 8.281 0.762 12.346 1.00 86.44 89 ASP A O 1
ATOM 707 N N . PHE A 1 90 ? 6.949 -0.966 11.783 1.00 85.38 90 PHE A N 1
ATOM 708 C CA . PHE A 1 90 ? 5.720 -0.469 12.409 1.00 85.38 90 PHE A CA 1
ATOM 709 C C . PHE A 1 90 ? 5.061 -1.529 13.310 1.00 85.38 90 PHE A C 1
ATOM 711 O O . PHE A 1 90 ? 3.973 -2.023 13.004 1.00 85.38 90 PHE A O 1
ATOM 718 N N . PRO A 1 91 ? 5.666 -1.861 14.466 1.00 75.06 91 PRO A N 1
ATOM 719 C CA . PRO A 1 91 ? 5.165 -2.918 15.349 1.00 75.06 91 PRO A CA 1
ATOM 720 C C . PRO A 1 91 ? 3.805 -2.598 15.991 1.00 75.06 91 PRO A C 1
ATOM 722 O O . PRO A 1 91 ? 3.123 -3.506 16.458 1.00 75.06 91 PRO A O 1
ATOM 725 N N . THR A 1 92 ? 3.407 -1.322 16.026 1.00 66.75 92 THR A N 1
ATOM 726 C CA . THR A 1 92 ? 2.122 -0.852 16.570 1.00 66.75 92 THR A CA 1
ATOM 727 C C . THR A 1 92 ? 1.003 -0.778 15.530 1.00 66.75 92 THR A C 1
ATOM 729 O O . THR A 1 92 ? -0.131 -0.502 15.901 1.00 66.75 92 THR A O 1
ATOM 732 N N . GLY A 1 93 ? 1.301 -0.969 14.240 1.00 61.84 93 GLY A N 1
ATOM 733 C CA . GLY A 1 93 ? 0.289 -0.936 13.185 1.00 61.84 93 GLY A CA 1
ATOM 734 C C . GLY A 1 93 ? -0.581 -2.191 13.207 1.00 61.84 93 GLY A C 1
ATOM 735 O O . GLY A 1 93 ? -0.064 -3.301 13.377 1.00 61.84 93 GLY A O 1
ATOM 736 N N . THR A 1 94 ? -1.890 -2.025 12.997 1.00 59.69 94 THR A N 1
ATOM 737 C CA . THR A 1 94 ? -2.864 -3.121 12.893 1.00 59.69 94 THR A CA 1
ATOM 738 C C . THR A 1 94 ? -2.564 -3.947 11.643 1.00 59.69 94 THR A C 1
ATOM 740 O O . THR A 1 94 ? -3.091 -3.729 10.553 1.00 59.69 94 THR A O 1
ATOM 743 N N . SER A 1 95 ? -1.637 -4.890 11.777 1.00 54.78 95 SER A N 1
ATOM 744 C CA . SER A 1 95 ? -1.296 -5.836 10.724 1.00 54.78 95 SER A CA 1
ATOM 745 C C . SER A 1 95 ? -2.318 -6.963 10.782 1.00 54.78 95 SER A C 1
ATOM 747 O O . SER A 1 95 ? -2.237 -7.864 11.619 1.00 54.78 95 SER A O 1
ATOM 749 N N . GLY A 1 96 ? -3.316 -6.885 9.898 1.00 54.47 96 GLY A N 1
ATOM 750 C CA . GLY A 1 96 ? -4.255 -7.976 9.674 1.00 54.47 96 GLY A CA 1
ATOM 751 C C . GLY A 1 96 ? -3.471 -9.247 9.356 1.00 54.47 96 GLY A C 1
ATOM 752 O O . GLY A 1 96 ? -2.528 -9.220 8.564 1.00 54.47 96 GLY A O 1
ATOM 753 N N . SER A 1 97 ? -3.810 -10.351 10.027 1.00 51.41 97 SER A N 1
ATOM 754 C CA . SER A 1 97 ? -3.076 -11.609 9.885 1.00 51.41 97 SER A CA 1
ATOM 755 C C . SER A 1 97 ? -2.923 -11.976 8.404 1.00 51.41 97 SER A C 1
ATOM 757 O O . SER A 1 97 ? -3.906 -11.944 7.660 1.00 51.41 97 SER A O 1
ATOM 759 N N . ALA A 1 98 ? -1.716 -12.369 7.994 1.00 52.94 98 ALA A N 1
ATOM 760 C CA . ALA A 1 98 ? -1.361 -12.849 6.652 1.00 52.94 98 ALA A CA 1
ATOM 761 C C . ALA A 1 98 ? -2.036 -14.197 6.274 1.00 52.94 98 ALA A C 1
ATOM 763 O O . ALA A 1 98 ? -1.448 -15.043 5.609 1.00 52.94 98 ALA A O 1
ATOM 764 N N . GLY A 1 99 ? -3.241 -14.461 6.784 1.00 53.84 99 GLY A N 1
ATOM 765 C CA . GLY A 1 99 ? -3.770 -15.809 6.984 1.00 53.84 99 GLY A CA 1
ATOM 766 C C . GLY A 1 99 ? -4.664 -16.354 5.876 1.00 53.84 99 GLY A C 1
ATOM 767 O O . GLY A 1 99 ? -4.966 -17.543 5.892 1.00 53.84 99 GLY A O 1
ATOM 768 N N . ARG A 1 100 ? -5.097 -15.538 4.912 1.00 59.84 100 ARG A N 1
ATOM 769 C CA . ARG A 1 100 ? -5.900 -16.028 3.781 1.00 59.84 100 ARG A CA 1
ATOM 770 C C . ARG A 1 100 ? -5.057 -15.908 2.518 1.00 59.84 100 ARG A C 1
ATOM 772 O O . ARG A 1 100 ? -4.508 -14.844 2.254 1.00 59.84 100 ARG A O 1
ATOM 779 N N . GLY A 1 101 ? -4.892 -17.012 1.788 1.00 62.56 101 GLY A N 1
ATOM 780 C CA . GLY A 1 101 ? -4.117 -17.108 0.541 1.00 62.56 101 GLY A CA 1
ATOM 781 C C . GLY A 1 101 ? -4.790 -16.380 -0.621 1.00 62.56 101 GLY A C 1
ATOM 782 O O . GLY A 1 101 ? -5.044 -16.964 -1.668 1.00 62.56 101 GLY A O 1
ATOM 783 N N . ILE A 1 102 ? -5.150 -15.122 -0.399 1.00 70.12 102 ILE A N 1
ATOM 784 C CA . ILE A 1 102 ? -5.801 -14.265 -1.369 1.00 70.12 102 ILE A CA 1
ATOM 785 C C . ILE A 1 102 ? -4.706 -13.710 -2.280 1.00 70.12 102 ILE A C 1
ATOM 787 O O . ILE A 1 102 ? -3.740 -13.115 -1.808 1.00 70.12 102 ILE A O 1
ATOM 791 N N . GLY A 1 103 ? -4.832 -13.945 -3.585 1.00 69.62 103 GLY A N 1
ATOM 792 C CA . GLY A 1 103 ? -3.897 -13.409 -4.573 1.00 69.62 103 GLY A CA 1
ATOM 793 C C . GLY A 1 103 ? -4.029 -11.893 -4.745 1.00 69.62 103 GLY A C 1
ATOM 794 O O . GLY A 1 103 ? -5.041 -11.303 -4.371 1.00 69.62 103 GLY A O 1
ATOM 795 N N . HIS A 1 104 ? -3.025 -11.276 -5.376 1.00 75.56 104 HIS A N 1
ATOM 796 C CA . HIS A 1 104 ? -2.984 -9.835 -5.663 1.00 75.56 104 HIS A CA 1
ATOM 797 C C . HIS A 1 104 ? -4.283 -9.310 -6.285 1.00 75.56 104 HIS A C 1
ATOM 799 O O . HIS A 1 104 ? -4.848 -8.298 -5.876 1.00 75.56 104 HIS A O 1
ATOM 805 N N . ALA A 1 105 ? -4.792 -10.053 -7.269 1.00 76.69 105 ALA A N 1
ATOM 806 C CA . ALA A 1 105 ? -6.026 -9.755 -7.975 1.00 76.69 105 ALA A CA 1
ATOM 807 C C . ALA A 1 105 ? -7.254 -10.284 -7.215 1.00 76.69 105 ALA A C 1
ATOM 809 O O . ALA A 1 105 ? -8.122 -10.939 -7.789 1.00 76.69 105 ALA A O 1
ATOM 810 N N . PHE A 1 106 ? -7.350 -9.988 -5.918 1.00 74.62 106 PHE A N 1
ATOM 811 C CA . PHE A 1 106 ? -8.458 -10.436 -5.070 1.00 74.62 106 PHE A CA 1
ATOM 812 C C . PHE A 1 106 ? -9.830 -10.001 -5.596 1.00 74.62 106 PHE A C 1
ATOM 814 O O . PHE A 1 106 ? -10.830 -10.666 -5.344 1.00 74.62 106 PHE A O 1
ATOM 821 N N . VAL A 1 107 ? -9.876 -8.903 -6.355 1.00 76.12 107 VAL A N 1
ATOM 822 C CA . VAL A 1 107 ? -11.084 -8.390 -7.014 1.00 76.12 107 VAL A CA 1
ATOM 823 C C . VAL A 1 107 ? -11.667 -9.402 -8.006 1.00 76.12 107 VAL A C 1
ATOM 825 O O . VAL A 1 107 ? -12.879 -9.419 -8.201 1.00 76.12 107 VAL A O 1
ATOM 828 N N . LEU A 1 108 ? -10.830 -10.248 -8.612 1.00 80.56 108 LEU A N 1
ATOM 829 C CA . LEU A 1 108 ? -11.261 -11.213 -9.621 1.00 80.56 108 LEU A CA 1
ATOM 830 C C . LEU A 1 108 ? -11.830 -12.490 -8.992 1.00 80.56 108 LEU A C 1
ATOM 832 O O . LEU A 1 108 ? -12.891 -12.939 -9.412 1.00 80.56 108 LEU A O 1
ATOM 836 N N . ASP A 1 109 ? -11.176 -13.021 -7.954 1.00 78.62 109 ASP A N 1
ATOM 837 C CA . ASP A 1 109 ? -11.468 -14.380 -7.466 1.00 78.62 109 ASP A CA 1
ATOM 838 C C . ASP A 1 109 ? -11.900 -14.455 -5.990 1.00 78.62 109 ASP A C 1
ATOM 840 O O . ASP A 1 109 ? -12.500 -15.443 -5.571 1.00 78.62 109 ASP A O 1
ATOM 844 N N . ALA A 1 110 ? -11.645 -13.416 -5.188 1.00 80.81 110 ALA A N 1
ATOM 845 C CA . ALA A 1 110 ? -11.847 -13.429 -3.733 1.00 80.81 110 ALA A CA 1
ATOM 846 C C . ALA A 1 110 ? -12.665 -12.232 -3.213 1.00 80.81 110 ALA A C 1
ATOM 848 O O . ALA A 1 110 ? -12.685 -11.951 -2.014 1.00 80.81 110 ALA A O 1
ATOM 849 N N . GLY A 1 111 ? -13.381 -11.523 -4.094 1.00 84.25 111 GLY A N 1
ATOM 850 C CA . GLY A 1 111 ? -14.067 -10.275 -3.746 1.00 84.25 111 GLY A CA 1
ATOM 851 C C . GLY A 1 111 ? -15.075 -10.423 -2.602 1.00 84.25 111 GLY A C 1
ATOM 852 O O . GLY A 1 111 ? -15.150 -9.561 -1.730 1.00 84.25 111 GLY A O 1
ATOM 853 N N . ARG A 1 112 ? -15.807 -11.546 -2.545 1.00 86.62 112 ARG A N 1
ATOM 854 C CA . ARG A 1 112 ? -16.742 -11.841 -1.443 1.00 86.62 112 ARG A CA 1
ATOM 855 C C . ARG A 1 112 ? -16.018 -12.006 -0.105 1.00 86.62 112 ARG A C 1
ATOM 857 O O . ARG A 1 112 ? -16.511 -11.522 0.909 1.00 86.62 112 ARG A O 1
ATOM 864 N N . GLU A 1 113 ? -14.884 -12.700 -0.101 1.00 84.38 113 GLU A N 1
ATOM 865 C CA . GLU A 1 113 ? -14.110 -12.966 1.115 1.00 84.38 113 GLU A CA 1
ATOM 866 C C . GLU A 1 113 ? -13.483 -11.683 1.656 1.00 84.38 113 GLU A C 1
ATOM 868 O O . GLU A 1 113 ? -13.591 -11.403 2.848 1.00 84.38 113 GLU A O 1
ATOM 873 N N . VAL A 1 114 ? -12.907 -10.865 0.769 1.00 85.94 114 VAL A N 1
ATOM 874 C CA . VAL A 1 114 ? -12.352 -9.559 1.144 1.00 85.94 114 VAL A CA 1
ATOM 875 C C . VAL A 1 114 ? -13.450 -8.615 1.632 1.00 85.94 114 VAL A C 1
ATOM 877 O O . VAL A 1 114 ? -13.258 -7.943 2.639 1.00 85.94 114 VAL A O 1
ATOM 880 N N . ALA A 1 115 ? -14.624 -8.596 0.993 1.00 88.19 115 ALA A N 1
ATOM 881 C CA . ALA A 1 115 ? -15.741 -7.762 1.437 1.00 88.19 115 ALA A CA 1
ATOM 882 C C . ALA A 1 115 ? -16.238 -8.139 2.842 1.00 88.19 115 ALA A C 1
ATOM 884 O O . ALA A 1 115 ? -16.512 -7.252 3.651 1.00 88.19 115 ALA A O 1
ATOM 885 N N . ALA A 1 116 ? -16.334 -9.438 3.147 1.00 88.62 116 ALA A N 1
ATOM 886 C CA . ALA A 1 116 ? -16.697 -9.903 4.484 1.00 88.62 116 ALA A CA 1
ATOM 887 C C . ALA A 1 116 ? -15.661 -9.454 5.526 1.00 88.62 116 ALA A C 1
ATOM 889 O O . ALA A 1 116 ? -16.028 -8.855 6.531 1.00 88.62 116 ALA A O 1
ATOM 890 N N . MET A 1 117 ? -14.376 -9.648 5.227 1.00 87.00 117 MET A N 1
ATOM 891 C CA . MET A 1 117 ? -13.265 -9.265 6.099 1.00 87.00 117 MET A CA 1
ATO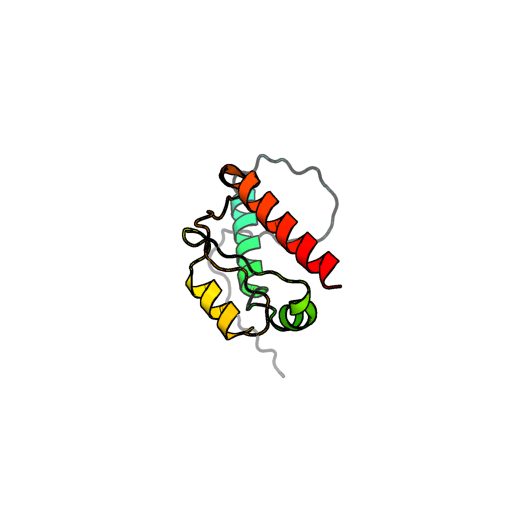M 892 C C . MET A 1 117 ? -13.217 -7.751 6.365 1.00 87.00 117 MET A C 1
ATOM 894 O O . MET A 1 117 ? -13.102 -7.326 7.508 1.00 87.00 117 MET A O 1
ATOM 898 N N . VAL A 1 118 ? -13.380 -6.921 5.329 1.00 87.25 118 VAL A N 1
ATOM 899 C CA . VAL A 1 118 ? -13.430 -5.456 5.479 1.00 87.25 118 VAL A CA 1
ATOM 900 C C . VAL A 1 118 ? -14.659 -5.019 6.281 1.00 87.25 118 VAL A C 1
ATOM 902 O O . VAL A 1 118 ? -14.570 -4.094 7.082 1.00 87.25 118 VAL A O 1
ATOM 905 N N . THR A 1 119 ? -15.802 -5.688 6.103 1.00 90.31 119 THR A N 1
ATOM 906 C CA . THR A 1 119 ? -17.015 -5.386 6.880 1.00 90.31 119 THR A CA 1
ATOM 907 C C . THR A 1 119 ? -16.817 -5.682 8.366 1.00 90.31 119 THR A C 1
ATOM 909 O O . THR A 1 119 ? -17.293 -4.912 9.194 1.00 90.31 119 THR A O 1
ATOM 912 N N . GLU A 1 120 ? -16.123 -6.771 8.706 1.00 88.00 120 GLU A N 1
ATOM 913 C CA . GLU A 1 120 ? -15.755 -7.094 10.091 1.00 88.00 120 GLU A CA 1
ATOM 914 C C . GLU A 1 120 ? -14.842 -6.014 10.681 1.00 88.00 120 GLU A C 1
ATOM 916 O O . GLU A 1 120 ? -15.173 -5.460 11.722 1.00 88.00 120 GLU A O 1
ATOM 921 N N . TRP A 1 121 ? -13.782 -5.610 9.970 1.00 86.12 121 TRP A N 1
ATOM 922 C CA . TRP A 1 121 ? -12.884 -4.545 10.440 1.00 86.12 121 TRP A CA 1
ATOM 923 C C . TRP A 1 121 ? -13.599 -3.219 10.699 1.00 86.12 121 TRP A C 1
ATOM 925 O O . TRP A 1 121 ? -13.341 -2.567 11.704 1.00 86.12 121 TRP A O 1
ATOM 935 N N . ILE A 1 122 ? -14.513 -2.821 9.810 1.00 88.06 122 ILE A N 1
ATOM 936 C CA . ILE A 1 122 ? -15.283 -1.582 9.980 1.00 88.06 122 ILE A CA 1
ATOM 937 C C . ILE A 1 122 ? -16.221 -1.683 11.186 1.00 88.06 122 ILE A C 1
ATOM 939 O O . ILE A 1 122 ? -16.400 -0.702 11.900 1.00 88.06 122 ILE A O 1
ATOM 943 N N . ARG A 1 123 ? -16.843 -2.846 11.416 1.00 89.44 123 ARG A N 1
ATOM 944 C CA . ARG A 1 123 ? -17.705 -3.047 12.589 1.00 89.44 123 ARG A CA 1
ATOM 945 C C . ARG A 1 123 ? -16.910 -2.953 13.880 1.00 89.44 123 ARG A C 1
ATOM 947 O O . ARG A 1 123 ? -17.333 -2.219 14.762 1.00 89.44 123 ARG A O 1
ATOM 954 N N . ASP A 1 124 ? -15.765 -3.626 13.946 1.00 86.25 124 ASP A N 1
ATOM 955 C CA . ASP A 1 124 ? -14.885 -3.575 15.112 1.00 86.25 124 ASP A CA 1
ATOM 956 C C . ASP A 1 124 ? -14.439 -2.133 15.396 1.00 86.25 124 ASP A C 1
ATOM 958 O O . ASP A 1 124 ? -14.434 -1.710 16.547 1.00 86.25 124 ASP A O 1
ATOM 962 N N . ASP A 1 125 ? -14.109 -1.351 14.366 1.00 84.19 125 ASP A N 1
ATOM 963 C CA . ASP A 1 125 ? -13.723 0.056 14.529 1.00 84.19 125 ASP 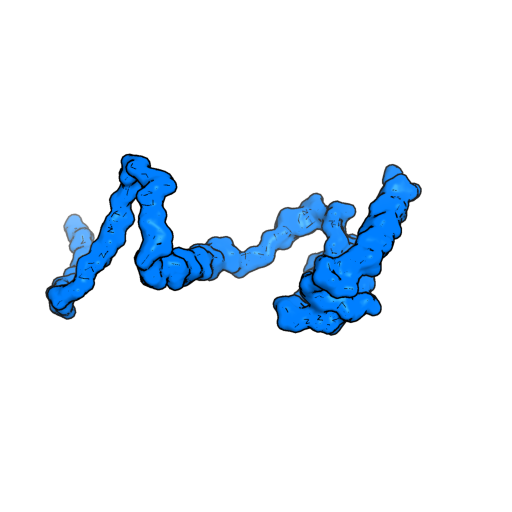A CA 1
ATOM 964 C C . ASP A 1 125 ? -14.888 0.916 15.049 1.00 84.19 125 ASP A C 1
ATOM 966 O O . ASP A 1 125 ? -14.727 1.676 15.997 1.00 84.19 125 ASP A O 1
ATOM 970 N N . VAL A 1 126 ? -16.095 0.739 14.500 1.00 87.94 126 VAL A N 1
ATOM 971 C CA . VAL A 1 126 ? -17.303 1.461 14.943 1.00 87.94 126 VAL A CA 1
ATOM 972 C C . VAL A 1 126 ? -17.712 1.090 16.372 1.00 87.94 126 VAL A C 1
ATOM 974 O O . VAL A 1 126 ? -18.213 1.944 17.099 1.00 87.94 126 VAL A O 1
ATOM 977 N N . GLU A 1 127 ? -17.536 -0.167 16.776 1.00 86.50 127 GLU A N 1
ATOM 978 C CA . GLU A 1 127 ? -17.881 -0.644 18.121 1.00 86.50 127 GLU A CA 1
ATOM 979 C C . GLU A 1 127 ? -16.840 -0.250 19.184 1.00 86.50 127 GLU A C 1
ATOM 981 O O . GLU A 1 127 ? -17.187 -0.167 20.363 1.00 86.50 127 GLU A O 1
ATOM 986 N N . ASN A 1 128 ? -15.590 0.013 18.783 1.00 72.12 128 ASN A N 1
ATOM 987 C CA . ASN A 1 128 ? -14.491 0.410 19.672 1.00 72.12 128 ASN A CA 1
ATOM 988 C C . ASN A 1 128 ? -14.168 1.925 19.649 1.00 72.12 128 ASN A C 1
ATOM 990 O O . ASN A 1 128 ? -13.240 2.341 20.349 1.00 72.12 128 ASN A O 1
ATOM 994 N N . ALA A 1 129 ? -14.902 2.726 18.865 1.00 60.03 129 ALA A N 1
ATOM 995 C CA . ALA A 1 129 ? -14.785 4.190 18.771 1.00 60.03 129 ALA A CA 1
ATOM 996 C C . ALA A 1 129 ? -15.543 4.935 19.885 1.00 60.03 129 ALA A C 1
ATOM 998 O O . ALA A 1 129 ? -15.017 5.978 20.346 1.00 60.03 129 ALA A O 1
#